Protein AF-A0AAX3QM21-F1 (afdb_monomer_lite)

Sequence (143 aa):
MLPIKEGVCQYTELLVTAWVNDMTTWNGDKGSGKPLPPNININFIGQNEGENPVVLHRFTSGDALTDYSATYDDRPANKNVGKWQQVCYTMAINNSSQFEKYFIEVQNNTIHTYGADYAIDDVRVYKNPILKCGEKVLVQHPL

Radius of gyration: 20.22 Å; chains: 1; bounding box: 42×24×76 Å

pLDDT: mean 85.31, std 11.79, range [51.78, 97.5]

Foldseek 3Di:
DDPDDQFAAAFKKKKKKKKKAFQFDQDPDPPPPDFFAWKKKKFKWFAAPPDDIDGQDIDIPPGDDFDQPDDDPNGRTTPRHRPIDMDIDMDGRRDRDGGPDIDIDMDGPDPDDRGNDMDMDDIDMDIDHPDRVPDDDDPDDDD

Secondary structure (DSSP, 8-state):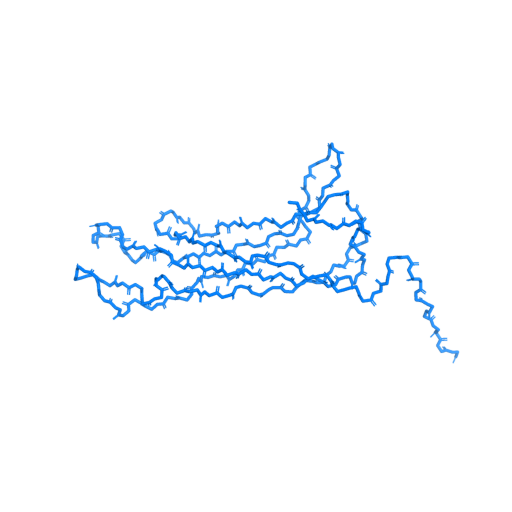
----SS---TTEEEEEEEEEEE-----S-SSS-SPBPPEEEEEEEEE-TTS--EEEEEEEEEEPP--TTEEETTEEE-TTTT-EEEEEEEEEE------SEEEEEEEE--SSSSB--EEEEEEEEEEEESS-TT---------

Organism: Parabacteroides distasonis (NCBI:txid823)

Structure (mmCIF, N/CA/C/O backbone):
data_AF-A0AAX3QM21-F1
#
_entry.id   AF-A0AAX3QM21-F1
#
loop_
_atom_site.group_PDB
_atom_site.id
_atom_site.type_symbol
_atom_site.label_atom_id
_atom_site.label_alt_id
_atom_site.label_comp_id
_atom_site.label_asym_id
_atom_site.label_entity_id
_atom_site.label_seq_id
_atom_site.pdbx_PDB_ins_code
_atom_site.Cartn_x
_atom_site.Cartn_y
_atom_site.Cartn_z
_atom_site.occupancy
_atom_site.B_iso_or_equiv
_atom_site.auth_seq_id
_atom_site.auth_comp_id
_atom_site.auth_asym_id
_atom_site.auth_atom_id
_atom_site.pdbx_PDB_model_num
ATOM 1 N N . MET A 1 1 ? -14.719 1.168 2.494 1.00 84.44 1 MET A N 1
ATOM 2 C CA . MET A 1 1 ? -15.185 1.046 3.895 1.00 84.44 1 MET A CA 1
ATOM 3 C C . MET A 1 1 ? -14.864 -0.356 4.378 1.00 84.44 1 MET A C 1
ATOM 5 O O . MET A 1 1 ? -15.121 -1.297 3.636 1.00 84.44 1 MET A O 1
ATOM 9 N N . LEU A 1 2 ? -14.276 -0.495 5.563 1.00 89.38 2 LEU A N 1
ATOM 10 C CA . LEU A 1 2 ? -13.952 -1.793 6.155 1.00 89.38 2 LEU A CA 1
ATOM 11 C C . LEU A 1 2 ? -15.149 -2.350 6.945 1.00 89.38 2 LEU A C 1
ATOM 13 O O . LEU A 1 2 ? -15.838 -1.576 7.611 1.00 89.38 2 LEU A O 1
ATOM 17 N N . PRO A 1 3 ? -15.379 -3.674 6.948 1.00 86.69 3 PRO A N 1
ATOM 18 C CA . PRO A 1 3 ? -16.471 -4.303 7.691 1.00 86.69 3 PRO A CA 1
ATOM 19 C C . PRO A 1 3 ? -16.133 -4.490 9.186 1.00 86.69 3 PRO A C 1
ATOM 21 O O . PRO A 1 3 ? -16.215 -5.595 9.721 1.00 86.69 3 PRO A O 1
ATOM 24 N N . ILE A 1 4 ? -15.731 -3.421 9.878 1.00 82.38 4 ILE A N 1
ATOM 25 C CA . ILE A 1 4 ? -15.402 -3.450 11.311 1.00 82.38 4 ILE A CA 1
ATOM 26 C C . ILE A 1 4 ? -16.665 -3.127 12.119 1.00 82.38 4 ILE A C 1
ATOM 28 O O . ILE A 1 4 ? -17.124 -1.992 12.104 1.00 82.38 4 ILE A O 1
ATOM 32 N N . LYS A 1 5 ? -17.228 -4.121 12.820 1.00 72.62 5 LYS A N 1
ATOM 33 C CA . LYS A 1 5 ? -18.482 -3.966 13.591 1.00 72.62 5 LYS A CA 1
ATOM 34 C C . LYS A 1 5 ? -18.277 -3.542 15.045 1.00 72.62 5 LYS A C 1
ATOM 36 O O . LYS A 1 5 ? -19.035 -2.740 15.564 1.00 72.62 5 LYS A O 1
ATOM 41 N N . GLU A 1 6 ? -17.259 -4.088 15.703 1.00 71.94 6 GLU A N 1
ATOM 42 C CA . GLU A 1 6 ? -17.006 -3.882 17.141 1.00 71.94 6 GLU A CA 1
ATOM 43 C C . GLU A 1 6 ? -16.125 -2.653 17.423 1.00 71.94 6 GLU A C 1
ATOM 45 O O . GLU A 1 6 ? -15.523 -2.548 18.488 1.00 71.94 6 GLU A O 1
ATOM 50 N N . GLY A 1 7 ? -15.982 -1.760 16.439 1.00 74.69 7 GLY A N 1
ATOM 51 C CA . GLY A 1 7 ? -15.040 -0.651 16.508 1.00 74.69 7 GLY A CA 1
ATOM 52 C C . GLY A 1 7 ? -13.571 -1.096 16.538 1.00 74.69 7 GLY A C 1
ATOM 53 O O . GLY A 1 7 ? -13.237 -2.258 16.258 1.00 74.69 7 GLY A O 1
ATOM 54 N N . VAL A 1 8 ? -12.669 -0.163 16.836 1.00 78.38 8 VAL A N 1
ATOM 55 C CA . VAL A 1 8 ? -11.226 -0.419 16.961 1.00 78.38 8 VAL A CA 1
ATOM 56 C C . VAL A 1 8 ? -10.755 0.123 18.301 1.00 78.38 8 VAL A C 1
ATOM 58 O O . VAL A 1 8 ? -10.766 1.325 18.543 1.00 78.38 8 VAL A O 1
ATOM 61 N N . CYS A 1 9 ? -10.410 -0.785 19.206 1.00 75.12 9 CYS A N 1
ATOM 62 C CA . CYS A 1 9 ? -10.113 -0.473 20.599 1.00 75.12 9 CYS A CA 1
ATOM 63 C C . CYS A 1 9 ? -8.652 -0.056 20.745 1.00 75.12 9 CYS A C 1
ATOM 65 O O . CYS A 1 9 ? -7.812 -0.412 19.909 1.00 75.12 9 CYS A O 1
ATOM 67 N N . GLN A 1 10 ? -8.341 0.619 21.849 1.00 76.38 10 GLN A N 1
ATOM 68 C CA . GLN A 1 10 ? -6.957 0.879 22.218 1.00 76.38 10 GLN A CA 1
ATOM 69 C C . GLN A 1 10 ? -6.170 -0.441 22.267 1.00 76.38 10 GLN A C 1
ATOM 71 O O . GLN A 1 10 ? -6.688 -1.462 22.722 1.00 76.38 10 GLN A O 1
ATOM 76 N N . TYR A 1 11 ? -4.938 -0.413 21.761 1.00 78.56 11 TYR A N 1
ATOM 77 C CA . TYR A 1 11 ? -4.057 -1.571 21.599 1.00 78.56 11 TYR A CA 1
ATOM 78 C C . TYR A 1 11 ? -4.541 -2.601 20.570 1.00 78.56 11 TYR A C 1
ATOM 80 O O . TYR A 1 11 ? -4.056 -3.725 20.542 1.00 78.56 11 TYR A O 1
ATOM 88 N N . THR A 1 12 ? -5.476 -2.251 19.685 1.00 84.31 12 THR A N 1
ATOM 89 C CA . THR A 1 12 ? -5.702 -3.076 18.492 1.00 84.31 12 THR A CA 1
ATOM 90 C C . THR A 1 12 ? -4.552 -2.863 17.519 1.00 84.31 12 THR A C 1
ATOM 92 O O . THR A 1 12 ? -4.249 -1.725 17.157 1.00 84.31 12 THR A O 1
ATOM 95 N N . GLU A 1 13 ? -3.947 -3.951 17.062 1.00 88.75 13 GLU A N 1
ATOM 96 C CA . GLU A 1 13 ? -3.006 -3.926 15.953 1.00 88.75 13 GLU A CA 1
ATOM 97 C C . GLU A 1 13 ? -3.759 -4.165 14.639 1.00 88.75 13 GLU A C 1
ATOM 99 O O . GLU A 1 13 ? -4.605 -5.060 14.536 1.00 88.75 13 GLU A O 1
ATOM 104 N N . LEU A 1 14 ? -3.467 -3.348 13.631 1.00 90.94 14 LEU A N 1
ATOM 105 C CA . LEU A 1 14 ? -3.926 -3.555 12.265 1.00 90.94 14 LEU A CA 1
ATOM 106 C C . LEU A 1 14 ? -2.718 -3.805 11.370 1.00 90.94 14 LEU A C 1
ATOM 108 O O . LEU A 1 14 ? -1.820 -2.968 11.299 1.00 90.94 14 LEU A O 1
ATOM 112 N N . LEU A 1 15 ? -2.739 -4.920 10.650 1.00 93.75 15 LEU A N 1
ATOM 113 C CA . LEU A 1 15 ? -1.808 -5.204 9.565 1.00 93.75 15 LEU A CA 1
ATOM 114 C C . LEU A 1 15 ? -2.529 -4.968 8.239 1.00 93.75 15 LEU A C 1
ATOM 116 O O . LEU A 1 15 ? -3.544 -5.603 7.952 1.00 93.75 15 LEU A O 1
ATOM 120 N N . VAL A 1 16 ? -1.998 -4.065 7.425 1.00 95.12 16 VAL A N 1
ATOM 121 C CA . VAL A 1 16 ? -2.480 -3.779 6.076 1.00 95.12 16 VAL A CA 1
ATOM 122 C C . VAL A 1 16 ? -1.461 -4.295 5.075 1.00 95.12 16 VAL A C 1
ATOM 124 O O . VAL A 1 16 ? -0.275 -3.975 5.165 1.00 95.12 16 VAL A O 1
ATOM 127 N N . THR A 1 17 ? -1.926 -5.073 4.103 1.00 96.38 17 THR A N 1
ATOM 128 C CA . THR A 1 17 ? -1.104 -5.523 2.980 1.00 96.38 17 THR A CA 1
ATOM 129 C C . THR A 1 17 ? -1.760 -5.142 1.668 1.00 96.38 17 THR A C 1
ATOM 131 O O . THR A 1 17 ? -2.978 -5.242 1.544 1.00 96.38 17 THR A O 1
ATOM 134 N N . ALA A 1 18 ? -0.967 -4.754 0.679 1.00 96.19 18 ALA A N 1
ATOM 135 C CA . ALA A 1 18 ? -1.433 -4.554 -0.687 1.00 96.19 18 ALA A CA 1
ATOM 136 C C . ALA A 1 18 ? -0.334 -4.943 -1.671 1.00 96.19 18 ALA A C 1
ATOM 138 O O . ALA A 1 18 ? 0.846 -4.683 -1.421 1.00 96.19 18 ALA A O 1
ATOM 139 N N . TRP A 1 19 ? -0.718 -5.537 -2.794 1.00 97.50 19 TRP A N 1
ATOM 140 C CA . TRP A 1 19 ? 0.187 -5.735 -3.915 1.00 97.50 19 TRP A CA 1
ATOM 141 C C . TRP A 1 19 ? 0.133 -4.520 -4.829 1.00 97.50 19 TRP A C 1
ATOM 143 O O . TRP A 1 19 ? -0.941 -4.068 -5.214 1.00 97.50 19 TRP A O 1
ATOM 153 N N . VAL A 1 20 ? 1.301 -3.990 -5.170 1.00 96.81 20 VAL A N 1
ATOM 154 C CA . VAL A 1 20 ? 1.476 -2.822 -6.031 1.00 96.81 20 VAL A CA 1
ATOM 155 C C . VAL A 1 20 ? 2.333 -3.235 -7.214 1.00 96.81 20 VAL A C 1
ATOM 157 O O . VAL A 1 20 ? 3.394 -3.840 -7.051 1.00 96.81 20 VAL A O 1
ATOM 160 N N . ASN A 1 21 ? 1.863 -2.928 -8.413 1.00 95.88 21 ASN A N 1
ATOM 161 C CA . ASN A 1 21 ? 2.578 -3.180 -9.650 1.00 95.88 21 ASN A CA 1
ATOM 162 C C . ASN A 1 21 ? 3.005 -1.848 -10.255 1.00 95.88 21 ASN A C 1
ATOM 164 O O . ASN A 1 21 ? 2.141 -1.024 -10.549 1.00 95.88 21 ASN A O 1
ATOM 168 N N . ASP A 1 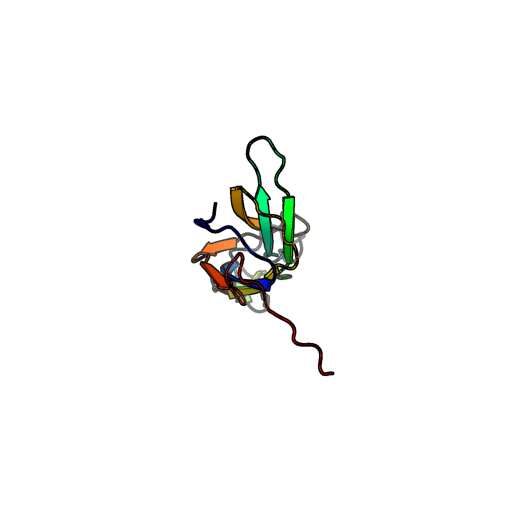22 ? 4.308 -1.637 -10.436 1.00 93.44 22 ASP A N 1
ATOM 169 C CA . ASP A 1 22 ? 4.794 -0.471 -11.172 1.00 93.44 22 ASP A CA 1
ATOM 170 C C . ASP A 1 22 ? 4.491 -0.648 -12.665 1.00 93.44 22 ASP A C 1
ATOM 172 O O . ASP A 1 22 ? 4.995 -1.568 -13.311 1.00 93.44 22 ASP A O 1
ATOM 176 N N . MET A 1 23 ? 3.658 0.239 -13.200 1.00 91.75 23 MET A N 1
ATOM 177 C CA . MET A 1 23 ? 3.254 0.286 -14.606 1.00 91.75 23 MET A CA 1
ATOM 178 C C . MET A 1 23 ? 3.900 1.467 -15.339 1.00 91.75 23 MET A C 1
ATOM 180 O O . MET A 1 23 ? 3.569 1.744 -16.492 1.00 91.75 23 MET A O 1
ATOM 184 N N . THR A 1 24 ? 4.831 2.159 -14.681 1.00 89.50 24 THR A N 1
ATOM 185 C CA . THR A 1 24 ? 5.477 3.355 -15.200 1.00 89.50 24 THR A CA 1
ATOM 186 C C . THR A 1 24 ? 6.336 3.020 -16.412 1.00 89.50 24 THR A C 1
ATOM 188 O O . THR A 1 24 ? 7.340 2.311 -16.323 1.00 89.50 24 THR A O 1
ATOM 191 N N . THR A 1 25 ? 5.976 3.586 -17.560 1.00 82.62 25 THR A N 1
ATOM 192 C CA . THR A 1 25 ? 6.766 3.485 -18.790 1.00 82.62 25 THR A CA 1
ATOM 193 C C . THR A 1 25 ? 7.360 4.839 -19.158 1.00 82.62 25 THR A C 1
ATOM 195 O O . THR A 1 25 ? 6.875 5.892 -18.747 1.00 82.62 25 THR A O 1
ATOM 198 N N . TRP A 1 26 ? 8.468 4.824 -19.900 1.00 77.50 26 TRP A N 1
ATOM 199 C CA . TRP A 1 26 ? 9.117 6.058 -20.332 1.00 77.50 26 TRP A CA 1
ATOM 200 C C . TRP A 1 26 ? 8.204 6.800 -21.317 1.00 77.50 26 TRP A C 1
ATOM 202 O O . TRP A 1 26 ? 7.912 6.285 -22.396 1.00 77.50 26 TRP A O 1
ATOM 212 N N . ASN A 1 27 ? 7.768 8.013 -20.972 1.00 67.38 27 ASN A N 1
ATOM 213 C CA . ASN A 1 27 ? 6.975 8.838 -21.883 1.00 67.38 27 ASN A CA 1
ATOM 214 C C . ASN A 1 27 ? 7.871 9.348 -23.025 1.00 67.38 27 ASN A C 1
ATOM 216 O O . ASN A 1 27 ? 9.032 9.661 -22.799 1.00 67.38 27 ASN A O 1
ATOM 220 N N . GLY A 1 28 ? 7.358 9.423 -24.253 1.00 61.16 28 GLY A N 1
ATOM 221 C CA . GLY A 1 28 ? 8.111 9.483 -25.515 1.00 61.16 28 GLY A CA 1
ATOM 222 C C . GLY A 1 28 ? 9.184 10.576 -25.696 1.00 61.16 28 GLY A C 1
ATOM 223 O O . GLY A 1 28 ? 9.882 10.542 -26.712 1.00 61.16 28 GLY A O 1
ATOM 224 N N . ASP A 1 29 ? 9.379 11.486 -24.747 1.00 65.69 29 ASP A N 1
ATOM 225 C CA . ASP A 1 29 ? 10.395 12.534 -24.773 1.00 65.69 29 ASP A CA 1
ATOM 226 C C . ASP A 1 29 ? 11.719 12.109 -24.095 1.00 65.69 29 ASP A C 1
ATOM 228 O O . ASP A 1 29 ? 11.757 11.607 -22.970 1.00 65.69 29 ASP A O 1
ATOM 232 N N . LYS A 1 30 ? 12.844 12.330 -24.788 1.00 61.66 30 LYS A N 1
ATOM 233 C CA . LYS A 1 30 ? 14.201 12.041 -24.286 1.00 61.66 30 LYS A CA 1
ATOM 234 C C . LYS A 1 30 ? 14.701 13.102 -23.295 1.00 61.66 30 LYS A C 1
ATOM 236 O O . LYS A 1 30 ? 15.627 12.817 -22.540 1.00 61.66 30 LYS A O 1
ATOM 241 N N . GLY A 1 31 ? 14.110 14.301 -23.286 1.00 66.44 31 GLY A N 1
ATOM 242 C CA . GLY A 1 31 ? 14.520 15.412 -22.418 1.00 66.44 31 GLY A CA 1
ATOM 243 C C . GLY A 1 31 ? 13.962 15.360 -20.992 1.00 66.44 31 GLY A C 1
ATOM 244 O O . GLY A 1 31 ? 14.497 16.020 -20.105 1.00 66.44 31 GLY A O 1
ATOM 245 N N . SER A 1 32 ? 12.925 14.554 -20.754 1.00 70.88 32 SER A N 1
ATOM 246 C CA . SER A 1 32 ? 12.121 14.586 -19.524 1.00 70.88 32 SER A CA 1
ATOM 247 C C . SER A 1 32 ? 12.732 13.829 -18.325 1.00 70.88 32 SER A C 1
ATOM 249 O O . SER A 1 32 ? 12.163 13.819 -17.238 1.00 70.88 32 SER A O 1
ATOM 251 N N . GLY A 1 33 ? 13.914 13.219 -18.482 1.00 77.06 33 GLY A N 1
ATOM 252 C CA . GLY A 1 33 ? 14.574 12.451 -17.419 1.00 77.06 33 GLY A CA 1
ATOM 253 C C . GLY A 1 33 ? 13.888 11.112 -17.114 1.00 77.06 33 GLY A C 1
ATOM 254 O O . GLY A 1 33 ? 12.974 10.687 -17.819 1.00 77.06 33 GLY A O 1
ATOM 255 N N . LYS A 1 34 ? 14.363 10.410 -16.076 1.00 82.62 34 LYS A N 1
ATOM 256 C CA . LYS A 1 34 ? 13.800 9.110 -15.666 1.00 82.62 34 LYS A CA 1
ATOM 257 C C . LYS A 1 34 ? 12.401 9.307 -15.075 1.00 82.62 34 LYS A C 1
ATOM 259 O O . LYS A 1 34 ? 12.252 10.204 -14.245 1.00 82.62 34 LYS A O 1
ATOM 264 N N . PRO A 1 35 ? 11.401 8.497 -15.460 1.00 87.75 35 PRO A N 1
ATOM 265 C CA . PRO A 1 35 ? 10.074 8.615 -14.882 1.00 87.75 35 PRO A CA 1
ATOM 266 C C . PRO A 1 35 ? 10.102 8.246 -13.397 1.00 87.75 35 PRO A C 1
ATOM 268 O O . PRO A 1 35 ? 10.957 7.477 -12.941 1.00 87.75 35 PRO A O 1
ATOM 271 N N . LEU A 1 36 ? 9.203 8.846 -12.624 1.00 90.25 36 LEU A N 1
ATOM 272 C CA . LEU A 1 36 ? 9.158 8.603 -11.192 1.00 90.25 36 LEU A CA 1
ATOM 273 C C . LEU A 1 36 ? 8.485 7.262 -10.904 1.00 90.25 36 LEU A C 1
ATOM 275 O O . LEU A 1 36 ? 7.455 6.965 -11.508 1.00 90.25 36 LEU A O 1
ATOM 279 N N . PRO A 1 37 ? 9.029 6.458 -9.982 1.00 92.25 37 PRO A N 1
ATOM 280 C CA . PRO A 1 37 ? 8.314 5.293 -9.495 1.00 92.25 37 PRO A CA 1
ATOM 281 C C . PRO A 1 37 ? 7.056 5.684 -8.704 1.00 92.25 37 PRO A C 1
ATOM 283 O O . PRO A 1 37 ? 6.968 6.789 -8.153 1.00 92.25 37 PRO A O 1
ATOM 286 N N . PRO A 1 38 ? 6.089 4.761 -8.592 1.00 94.12 38 PRO A N 1
ATOM 287 C CA . PRO A 1 38 ? 4.982 4.885 -7.657 1.00 94.12 38 PRO A CA 1
ATOM 288 C C . PRO A 1 38 ? 5.473 5.048 -6.218 1.00 94.12 38 PRO A C 1
ATOM 290 O O . PRO A 1 38 ? 6.356 4.316 -5.772 1.00 94.12 38 PRO A O 1
ATOM 293 N N . ASN A 1 39 ? 4.854 5.962 -5.478 1.00 95.38 39 ASN A N 1
ATOM 294 C CA . ASN A 1 39 ? 5.057 6.144 -4.046 1.00 95.38 39 ASN A CA 1
ATOM 295 C C . ASN A 1 39 ? 3.688 6.110 -3.368 1.00 95.38 39 ASN A C 1
ATOM 297 O O . ASN A 1 39 ? 2.819 6.920 -3.689 1.00 95.38 39 ASN A O 1
ATOM 301 N N . ILE A 1 40 ? 3.454 5.135 -2.492 1.00 95.56 40 ILE A N 1
ATOM 302 C CA . ILE A 1 40 ? 2.108 4.805 -2.026 1.00 95.56 40 ILE A CA 1
ATOM 303 C C . ILE A 1 40 ? 1.916 5.268 -0.588 1.00 95.56 40 ILE A C 1
ATOM 305 O O . ILE A 1 40 ? 2.629 4.836 0.320 1.00 95.56 40 ILE A O 1
ATOM 309 N N . ASN A 1 41 ? 0.892 6.092 -0.368 1.00 95.69 41 ASN A N 1
ATOM 310 C CA . ASN A 1 41 ? 0.378 6.346 0.971 1.00 95.69 41 ASN A CA 1
ATOM 311 C C . ASN A 1 41 ? -0.767 5.391 1.293 1.00 95.69 41 ASN A C 1
ATOM 313 O O . ASN A 1 41 ? -1.651 5.161 0.466 1.00 95.69 41 ASN A O 1
ATOM 317 N N . ILE A 1 42 ? -0.780 4.904 2.530 1.00 95.19 42 ILE A N 1
ATOM 318 C CA . ILE A 1 42 ? -1.902 4.179 3.120 1.00 95.19 42 ILE A CA 1
ATOM 319 C C . ILE A 1 42 ? -2.356 4.962 4.350 1.00 95.19 42 ILE A C 1
ATOM 321 O O . ILE A 1 42 ? -1.620 5.076 5.334 1.00 95.19 42 ILE A O 1
ATOM 325 N N . ASN A 1 43 ? -3.576 5.492 4.295 1.00 94.69 43 ASN A N 1
ATOM 326 C CA . ASN A 1 43 ? -4.201 6.176 5.421 1.00 94.69 43 ASN A CA 1
ATOM 327 C C . ASN A 1 43 ? -5.271 5.276 6.045 1.00 94.69 43 ASN A C 1
ATOM 329 O O . ASN A 1 43 ? -6.122 4.719 5.347 1.00 94.69 43 ASN A O 1
ATOM 333 N N . PHE A 1 44 ? -5.250 5.176 7.372 1.00 93.50 44 PHE A N 1
ATOM 334 C CA . PHE A 1 44 ? -6.349 4.614 8.147 1.00 93.50 44 PHE A CA 1
ATOM 335 C C . PHE A 1 44 ? -7.215 5.750 8.674 1.00 93.50 44 PHE A C 1
ATOM 337 O O . PHE A 1 44 ? -6.715 6.650 9.351 1.00 93.50 44 PHE A O 1
ATOM 344 N N . ILE A 1 45 ? -8.501 5.726 8.336 1.00 93.56 45 ILE A N 1
ATOM 345 C CA . ILE A 1 45 ? -9.419 6.847 8.550 1.00 93.56 45 ILE A CA 1
ATOM 346 C C . ILE A 1 45 ? -10.627 6.372 9.355 1.00 93.56 45 ILE A C 1
ATOM 348 O O . ILE A 1 45 ? -11.190 5.318 9.055 1.00 93.56 45 ILE A O 1
ATOM 352 N N . GLY A 1 46 ? -11.029 7.166 10.346 1.00 92.56 46 GLY A N 1
ATOM 353 C CA . GLY A 1 46 ? -12.283 7.020 11.086 1.00 92.56 46 GLY A CA 1
ATOM 354 C C . GLY A 1 46 ? -13.270 8.129 10.723 1.00 92.56 46 GLY A C 1
ATOM 355 O O . GLY A 1 46 ? -12.860 9.259 10.461 1.00 92.56 46 GLY A O 1
ATOM 356 N N . GLN A 1 47 ? -14.565 7.820 10.688 1.00 93.31 47 GLN A N 1
ATOM 357 C CA . GLN A 1 47 ? -15.619 8.797 10.411 1.00 93.31 47 GLN A CA 1
ATOM 358 C C . GLN A 1 47 ? -16.911 8.464 11.172 1.00 93.31 47 GLN A C 1
ATOM 360 O O . GLN A 1 47 ? -17.353 7.313 11.153 1.00 93.31 47 GLN A O 1
ATOM 365 N N . ASN A 1 48 ? -17.528 9.483 11.775 1.00 92.50 48 ASN A N 1
ATOM 366 C CA . ASN A 1 48 ? -18.899 9.440 12.295 1.00 92.50 48 ASN A CA 1
ATOM 367 C C . ASN A 1 48 ? -19.873 10.061 11.287 1.00 92.50 48 ASN A C 1
ATOM 369 O O . ASN A 1 48 ? -19.487 10.898 10.465 1.00 92.50 48 ASN A O 1
ATOM 373 N N . GLU A 1 49 ? -21.138 9.658 11.327 1.00 91.56 49 GLU A N 1
ATOM 374 C CA . GLU A 1 49 ? -22.180 10.237 10.490 1.00 91.56 49 GLU A CA 1
ATOM 375 C C . GLU A 1 49 ? -22.313 11.753 10.711 1.00 91.56 49 GLU A C 1
ATOM 377 O O . GLU A 1 49 ? -22.363 12.247 11.832 1.00 91.56 49 GLU A O 1
ATOM 382 N N . GLY A 1 50 ? -22.329 12.512 9.611 1.00 92.56 50 GLY A N 1
ATOM 383 C CA . GLY A 1 50 ? -22.396 13.976 9.645 1.00 92.56 50 GLY A CA 1
ATOM 384 C C . GLY A 1 50 ? -21.082 14.691 9.987 1.00 92.56 50 GLY A C 1
ATOM 385 O O . GLY A 1 50 ? -21.040 15.917 9.904 1.00 92.56 50 GLY A O 1
ATOM 386 N N . GLU A 1 51 ? -20.005 13.965 10.308 1.00 94.56 51 GLU A N 1
ATOM 387 C CA . GLU A 1 51 ? -18.695 14.535 10.640 1.00 94.56 51 GLU A CA 1
ATOM 388 C C . GLU A 1 51 ? -17.659 14.340 9.519 1.00 94.56 51 GLU A C 1
ATOM 390 O O . GLU A 1 51 ? -17.742 13.432 8.678 1.00 94.56 51 GLU A O 1
ATOM 395 N N . ASN A 1 52 ? -16.641 15.206 9.521 1.00 95.25 52 ASN A N 1
ATOM 396 C CA . ASN A 1 52 ? -15.505 15.081 8.614 1.00 95.25 52 ASN A CA 1
ATOM 397 C C . ASN A 1 52 ? -14.657 13.847 8.976 1.00 95.25 52 ASN A C 1
ATOM 399 O O . ASN A 1 52 ? -14.416 13.604 10.161 1.00 95.25 52 ASN A O 1
ATOM 403 N N . PRO A 1 53 ? -14.149 13.092 7.985 1.00 94.44 53 PRO A N 1
ATOM 404 C CA . PRO A 1 53 ? -13.237 11.986 8.246 1.00 94.44 53 PRO A CA 1
ATOM 405 C C . PRO A 1 53 ? -11.950 12.452 8.943 1.00 94.44 53 PRO A C 1
ATOM 407 O O . PRO A 1 53 ? -11.387 13.494 8.604 1.00 94.44 53 PRO A O 1
ATOM 410 N N . VAL A 1 54 ? -11.448 11.643 9.876 1.00 93.00 54 VAL A N 1
ATOM 411 C CA . VAL A 1 54 ? -10.210 11.892 10.626 1.00 93.00 54 VAL A CA 1
ATOM 412 C C . VAL A 1 54 ? -9.173 10.833 10.269 1.00 93.00 54 VAL A C 1
ATOM 414 O O . VAL A 1 54 ? -9.429 9.634 10.382 1.00 93.00 54 VAL A O 1
ATOM 417 N N . VAL A 1 55 ? -7.976 11.268 9.867 1.00 92.62 55 VAL A N 1
ATOM 418 C CA . VAL A 1 55 ? -6.835 10.368 9.642 1.00 92.62 55 VAL A CA 1
ATOM 419 C C . VAL A 1 55 ? -6.287 9.921 10.996 1.00 92.62 55 V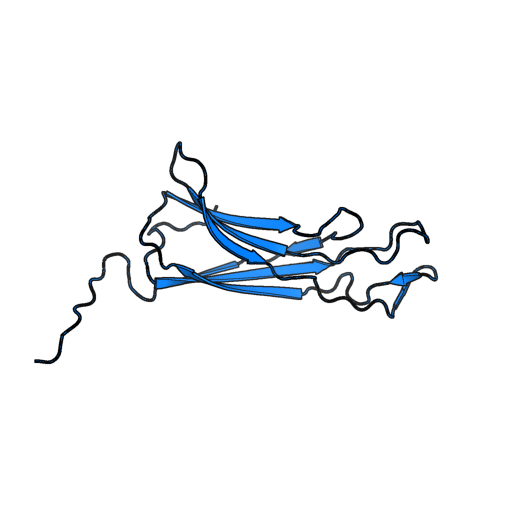AL A C 1
ATOM 421 O O . VAL A 1 55 ? -5.753 10.724 11.756 1.00 92.62 55 VAL A O 1
ATOM 424 N N . LEU A 1 56 ? -6.419 8.629 11.287 1.00 90.44 56 LEU A N 1
ATOM 425 C CA . LEU A 1 56 ? -5.958 7.996 12.525 1.00 90.44 56 LEU A CA 1
ATOM 426 C C . LEU A 1 56 ? -4.517 7.504 12.408 1.00 90.44 56 LEU A C 1
ATOM 428 O O . LEU A 1 56 ? -3.788 7.475 13.397 1.00 90.44 56 LEU A O 1
ATOM 432 N N . HIS A 1 57 ? -4.111 7.112 11.201 1.00 91.62 57 HIS A N 1
ATOM 433 C CA . HIS A 1 57 ? -2.744 6.711 10.908 1.00 91.62 57 HIS A CA 1
ATOM 434 C C . HIS A 1 57 ? -2.383 7.029 9.454 1.00 91.62 57 HIS A C 1
ATOM 436 O O . HIS A 1 57 ? -3.220 6.865 8.566 1.00 91.62 57 HIS A O 1
ATOM 442 N N . ARG A 1 58 ? -1.126 7.418 9.202 1.00 93.62 58 ARG A N 1
ATOM 443 C CA . ARG A 1 58 ? -0.548 7.565 7.859 1.00 93.62 58 ARG A CA 1
ATOM 444 C C . ARG A 1 58 ? 0.722 6.741 7.719 1.00 93.62 58 ARG A C 1
ATOM 446 O O . ARG A 1 58 ? 1.619 6.846 8.548 1.00 93.62 58 ARG A O 1
ATOM 453 N N . PHE A 1 59 ? 0.800 5.965 6.651 1.00 94.75 59 PHE A N 1
ATOM 454 C CA . PHE A 1 59 ? 2.011 5.287 6.215 1.00 94.75 59 PHE A CA 1
ATOM 455 C C . PHE A 1 59 ? 2.366 5.725 4.795 1.00 94.75 59 PHE A C 1
ATOM 457 O O . PHE A 1 59 ? 1.469 5.943 3.984 1.00 94.75 59 PHE A O 1
ATOM 464 N N . THR A 1 60 ? 3.661 5.806 4.503 1.00 95.19 60 THR A N 1
ATOM 465 C CA . THR A 1 60 ? 4.210 6.087 3.173 1.00 95.19 60 THR A CA 1
ATOM 466 C C . THR A 1 60 ? 5.223 4.997 2.850 1.00 95.19 60 THR A C 1
ATOM 468 O O . THR A 1 60 ? 6.160 4.794 3.621 1.00 95.19 60 THR A O 1
ATOM 471 N N . SER A 1 61 ? 5.053 4.300 1.725 1.00 94.19 61 SER A N 1
ATOM 472 C CA . SER A 1 61 ? 5.948 3.207 1.319 1.00 94.19 61 SER A CA 1
ATOM 473 C C . SER A 1 61 ? 7.343 3.680 0.924 1.00 94.19 61 SER A C 1
ATOM 475 O O . SER A 1 61 ? 8.276 2.881 0.904 1.00 94.19 61 SER A O 1
ATOM 477 N N . GLY A 1 62 ? 7.474 4.959 0.566 1.00 93.50 62 GLY A N 1
ATOM 478 C CA . GLY A 1 62 ? 8.571 5.412 -0.273 1.00 93.50 62 GLY A CA 1
ATOM 479 C C . GLY A 1 62 ? 8.369 4.954 -1.717 1.00 93.50 62 GLY A C 1
ATOM 480 O O . GLY A 1 62 ? 7.307 4.443 -2.083 1.00 93.50 62 GLY A O 1
ATOM 481 N N . ASP A 1 63 ? 9.395 5.157 -2.527 1.00 94.06 63 ASP A N 1
ATOM 482 C CA . ASP A 1 63 ? 9.384 4.808 -3.942 1.00 94.06 63 ASP A CA 1
ATOM 483 C C . ASP A 1 63 ? 9.414 3.286 -4.142 1.00 94.06 63 ASP A C 1
ATOM 485 O O . ASP A 1 63 ? 10.164 2.569 -3.475 1.00 94.06 63 ASP A O 1
ATOM 489 N N . ALA A 1 64 ? 8.616 2.789 -5.087 1.00 93.56 64 ALA A N 1
ATOM 490 C CA . ALA A 1 64 ? 8.667 1.399 -5.522 1.00 93.56 64 ALA A CA 1
ATOM 491 C C . ALA A 1 64 ? 10.065 1.041 -6.054 1.00 93.56 64 ALA A C 1
ATOM 493 O O . ALA A 1 64 ? 10.786 1.884 -6.591 1.00 93.56 64 ALA A O 1
ATOM 494 N N . LEU A 1 65 ? 10.452 -0.233 -5.949 1.00 93.94 65 LEU A N 1
ATOM 495 C CA . LEU A 1 65 ? 11.773 -0.687 -6.376 1.00 93.94 65 LEU A CA 1
ATOM 496 C C . LEU A 1 65 ? 11.990 -0.453 -7.878 1.00 93.94 65 LEU A C 1
ATOM 498 O O . LEU A 1 65 ? 11.330 -1.067 -8.721 1.00 93.94 65 LEU A O 1
ATOM 502 N N . THR A 1 66 ? 12.999 0.346 -8.216 1.00 90.81 66 THR A N 1
ATOM 503 C CA . THR A 1 66 ? 13.394 0.608 -9.606 1.00 90.81 66 THR A CA 1
ATOM 504 C C . THR A 1 66 ? 14.764 0.045 -9.942 1.00 90.81 66 THR A C 1
ATOM 506 O O . THR A 1 66 ? 15.698 0.168 -9.152 1.00 90.81 66 THR A O 1
ATOM 509 N N . ASP A 1 67 ? 14.911 -0.459 -11.164 1.00 91.94 67 ASP A N 1
ATOM 510 C CA . ASP A 1 67 ? 16.203 -0.743 -11.783 1.00 91.94 67 ASP A CA 1
ATOM 511 C C . ASP A 1 67 ? 16.168 -0.350 -13.267 1.00 91.94 67 ASP A C 1
ATOM 513 O O . ASP A 1 67 ? 15.688 -1.100 -14.115 1.00 91.94 67 ASP A O 1
ATOM 517 N N . TYR A 1 68 ? 16.707 0.829 -13.585 1.00 88.56 68 TYR A N 1
ATOM 518 C CA . TYR A 1 68 ? 16.742 1.392 -14.943 1.00 88.56 68 TYR A CA 1
ATOM 519 C C . TYR A 1 68 ? 17.875 0.843 -15.830 1.00 88.56 68 TYR A C 1
ATOM 521 O O . TYR A 1 68 ? 18.338 1.535 -16.736 1.00 88.56 68 TYR A O 1
ATOM 529 N N . SER A 1 69 ? 18.369 -0.369 -15.564 1.00 89.94 69 SER A N 1
ATOM 530 C CA . SER A 1 69 ? 19.409 -1.011 -16.379 1.00 89.94 69 SER A CA 1
ATOM 531 C C . SER A 1 69 ? 18.873 -1.849 -17.550 1.00 89.94 69 SER A C 1
ATOM 533 O O . SER A 1 69 ? 19.671 -2.447 -18.270 1.00 89.94 69 SER A O 1
ATOM 535 N N . ALA A 1 70 ? 17.551 -1.947 -17.749 1.00 86.88 70 ALA A N 1
ATOM 536 C CA . ALA A 1 70 ? 16.983 -2.489 -18.990 1.00 86.88 70 ALA A CA 1
ATOM 537 C C . ALA A 1 70 ? 16.879 -1.411 -20.069 1.00 86.88 70 ALA A C 1
ATOM 539 O O . ALA A 1 70 ? 17.008 -0.219 -19.791 1.00 86.88 70 ALA A O 1
ATOM 540 N N . THR A 1 71 ? 16.611 -1.847 -21.299 1.00 84.94 71 THR A N 1
ATOM 541 C CA . THR A 1 71 ? 16.327 -0.965 -22.426 1.00 84.94 71 THR A CA 1
ATOM 542 C C . THR A 1 71 ? 15.016 -1.335 -23.114 1.00 84.94 71 THR A C 1
ATOM 544 O O . THR A 1 71 ? 14.692 -2.511 -23.273 1.00 84.94 71 THR A O 1
ATOM 547 N N . TYR A 1 72 ? 14.261 -0.318 -23.526 1.00 80.81 72 TYR A N 1
ATOM 548 C CA . TYR A 1 72 ? 13.090 -0.434 -24.395 1.00 80.81 72 TYR A CA 1
ATOM 549 C C . TYR A 1 72 ? 13.135 0.720 -25.397 1.00 80.81 72 TYR A C 1
ATOM 551 O O . TYR A 1 72 ? 13.261 1.869 -24.978 1.00 80.81 72 TYR A O 1
ATOM 559 N N . ASP A 1 73 ? 13.085 0.427 -26.701 1.00 82.44 73 ASP A N 1
ATOM 560 C CA . ASP A 1 73 ? 13.220 1.442 -27.766 1.00 82.44 73 ASP A CA 1
ATOM 561 C C . ASP A 1 73 ? 14.467 2.342 -27.584 1.00 82.44 73 ASP A C 1
ATOM 563 O O . ASP A 1 73 ? 14.382 3.571 -27.583 1.00 82.44 73 ASP A O 1
ATOM 567 N N . ASP A 1 74 ? 15.626 1.721 -27.319 1.00 82.50 74 ASP A N 1
ATOM 568 C CA . ASP A 1 74 ? 16.917 2.379 -27.037 1.00 82.50 74 ASP A CA 1
ATOM 569 C C . ASP A 1 74 ? 16.920 3.367 -25.850 1.00 82.50 74 ASP A C 1
ATOM 571 O O . ASP A 1 74 ? 17.809 4.216 -25.725 1.00 82.50 74 ASP A O 1
ATOM 575 N N . ARG A 1 75 ? 15.946 3.261 -24.938 1.00 79.12 75 ARG A N 1
ATOM 576 C CA . ARG A 1 75 ? 15.834 4.102 -23.733 1.00 79.12 75 ARG A CA 1
ATOM 577 C C . ARG A 1 75 ? 15.987 3.270 -22.466 1.00 79.12 75 ARG A C 1
ATOM 579 O O . ARG A 1 75 ? 15.522 2.129 -22.456 1.00 79.12 75 ARG A O 1
ATOM 586 N N . PRO A 1 76 ? 16.563 3.824 -21.381 1.00 82.94 76 PRO A N 1
ATOM 587 C CA . PRO A 1 76 ? 16.554 3.168 -20.079 1.00 82.94 76 PRO A CA 1
ATOM 588 C C . PRO A 1 76 ? 15.125 2.828 -19.647 1.00 82.94 76 PRO A C 1
ATOM 590 O O . PRO A 1 76 ? 14.252 3.691 -19.624 1.00 82.94 76 PRO A O 1
ATOM 593 N N . ALA A 1 77 ? 14.893 1.578 -19.275 1.00 85.62 77 ALA A N 1
ATOM 594 C CA . ALA A 1 77 ? 13.605 1.076 -18.821 1.00 85.62 77 ALA A CA 1
ATOM 595 C C . ALA A 1 77 ? 13.758 0.445 -17.438 1.00 85.62 77 ALA A C 1
ATOM 597 O O . ALA A 1 77 ? 14.774 -0.196 -17.149 1.00 85.62 77 ALA A O 1
ATOM 598 N N . ASN A 1 78 ? 12.749 0.619 -16.584 1.00 90.25 78 ASN A N 1
ATOM 599 C CA . ASN A 1 78 ? 12.720 -0.058 -15.297 1.00 90.25 78 ASN A CA 1
ATOM 600 C C . ASN A 1 78 ? 12.487 -1.568 -15.520 1.00 90.25 78 ASN A C 1
ATOM 602 O O . ASN A 1 78 ? 11.463 -1.980 -16.058 1.00 90.25 78 ASN A O 1
ATOM 606 N N . LYS A 1 79 ? 13.420 -2.417 -15.076 1.00 92.50 79 LYS A N 1
ATOM 607 C CA . LYS A 1 79 ? 13.309 -3.888 -15.113 1.00 92.50 79 LYS A CA 1
ATOM 608 C C . LYS A 1 79 ? 12.165 -4.439 -14.269 1.00 92.50 79 LYS A C 1
ATOM 610 O O . 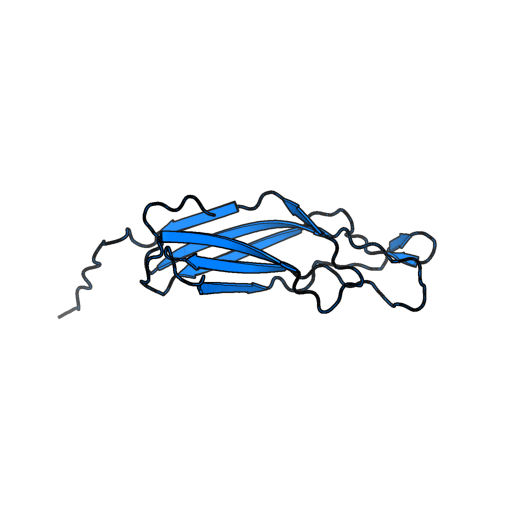LYS A 1 79 ? 11.863 -5.629 -14.368 1.00 92.50 79 LYS A O 1
ATOM 615 N N . ASN A 1 80 ? 11.598 -3.620 -13.391 1.00 92.75 80 ASN A N 1
ATOM 616 C CA . ASN A 1 80 ? 10.538 -4.016 -12.475 1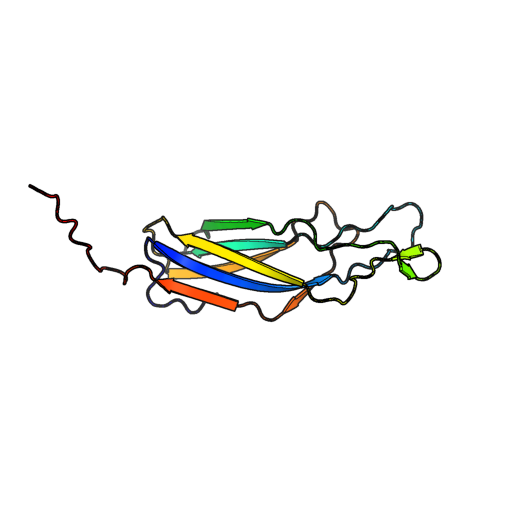.00 92.75 80 ASN A CA 1
ATOM 617 C C . ASN A 1 80 ? 9.146 -3.578 -12.933 1.00 92.75 80 ASN A C 1
ATOM 619 O O . ASN A 1 80 ? 8.188 -3.850 -12.215 1.00 92.75 80 ASN A O 1
ATOM 623 N N . VAL A 1 81 ? 9.018 -2.986 -14.127 1.00 90.94 81 VAL A N 1
ATOM 624 C CA . VAL A 1 81 ? 7.699 -2.767 -14.734 1.00 90.94 81 VAL A CA 1
ATOM 625 C C . VAL A 1 81 ? 6.974 -4.103 -14.851 1.00 90.94 81 VAL A C 1
ATOM 627 O O . VAL A 1 81 ? 7.565 -5.105 -15.264 1.00 90.94 81 VAL A O 1
ATOM 630 N N . GLY A 1 82 ? 5.705 -4.142 -14.455 1.00 91.31 82 GLY A N 1
ATOM 631 C CA . GLY A 1 82 ? 4.910 -5.365 -14.486 1.00 91.31 82 GLY A CA 1
ATOM 632 C C . GLY A 1 82 ? 5.208 -6.337 -13.340 1.00 91.31 82 GLY A C 1
ATOM 633 O O . GLY A 1 82 ? 4.504 -7.343 -13.213 1.00 91.31 82 GLY A O 1
ATOM 634 N N . LYS A 1 83 ? 6.201 -6.074 -12.477 1.00 94.50 83 LYS A N 1
ATOM 635 C CA . LYS A 1 83 ? 6.502 -6.930 -11.320 1.00 94.50 83 LYS A CA 1
ATOM 636 C C . LYS A 1 83 ? 5.773 -6.439 -10.077 1.00 94.50 83 LYS A C 1
ATOM 638 O O . LYS A 1 83 ? 5.906 -5.289 -9.664 1.00 94.50 83 LYS A O 1
ATOM 643 N N . TRP A 1 84 ? 5.049 -7.359 -9.454 1.00 97.06 84 TRP A N 1
ATOM 644 C CA . TRP A 1 84 ? 4.336 -7.112 -8.210 1.00 97.06 84 TRP A CA 1
ATOM 645 C C . TRP A 1 84 ? 5.301 -6.989 -7.028 1.00 97.06 84 TRP A C 1
ATOM 647 O O . TRP A 1 84 ? 6.176 -7.832 -6.828 1.00 97.06 84 TRP A O 1
ATOM 657 N N . GLN A 1 85 ? 5.104 -5.944 -6.234 1.00 95.81 85 GLN A N 1
ATOM 658 C CA . GLN A 1 85 ? 5.784 -5.679 -4.971 1.00 95.81 85 GLN A CA 1
ATOM 659 C C . GLN A 1 85 ? 4.732 -5.594 -3.869 1.00 95.81 85 GLN A C 1
ATOM 661 O O . GLN A 1 85 ? 3.611 -5.155 -4.120 1.00 95.81 85 GLN A O 1
ATOM 666 N N . GLN A 1 86 ? 5.064 -6.020 -2.654 1.00 95.69 86 GLN A N 1
ATOM 667 C CA . GLN A 1 86 ? 4.108 -6.002 -1.552 1.00 95.69 86 GLN A CA 1
ATOM 668 C C . GLN A 1 86 ? 4.411 -4.851 -0.600 1.00 95.69 86 GLN A C 1
ATOM 670 O O . GLN A 1 86 ? 5.506 -4.761 -0.047 1.00 95.69 86 GLN A O 1
ATOM 675 N N . VAL A 1 87 ? 3.413 -4.003 -0.370 1.00 94.81 87 VAL A N 1
ATOM 676 C CA . VAL A 1 87 ? 3.408 -3.078 0.760 1.00 94.81 87 VAL A CA 1
ATOM 677 C C . VAL A 1 87 ? 2.833 -3.819 1.959 1.00 94.81 87 VAL A C 1
ATOM 679 O O . VAL A 1 87 ? 1.750 -4.397 1.876 1.00 94.81 87 VAL A O 1
ATOM 682 N N . CYS A 1 88 ? 3.569 -3.808 3.066 1.00 94.44 88 CYS A N 1
ATOM 683 C CA . CYS A 1 88 ? 3.186 -4.420 4.332 1.00 94.44 88 CYS A CA 1
ATOM 684 C C . CYS A 1 88 ? 3.374 -3.384 5.437 1.00 94.44 88 CYS A C 1
ATOM 686 O O . CYS A 1 88 ? 4.480 -2.880 5.634 1.00 94.44 88 CYS A O 1
ATOM 688 N N . TYR A 1 89 ? 2.287 -3.035 6.117 1.00 92.00 89 TYR A N 1
ATOM 689 C CA . TYR A 1 89 ? 2.290 -1.984 7.117 1.00 92.00 89 TYR A CA 1
ATOM 690 C C . TYR A 1 89 ? 1.488 -2.382 8.354 1.00 92.00 89 TYR A C 1
ATOM 692 O O . TYR A 1 89 ? 0.307 -2.715 8.253 1.00 92.00 89 TYR A O 1
ATOM 700 N N . THR A 1 90 ? 2.117 -2.293 9.525 1.00 91.31 90 THR A N 1
ATOM 701 C CA . THR A 1 90 ? 1.486 -2.577 10.816 1.00 91.31 90 THR A CA 1
ATOM 702 C C . THR A 1 90 ? 1.337 -1.294 11.623 1.00 91.31 90 THR A C 1
ATOM 704 O O . THR A 1 90 ? 2.307 -0.560 11.798 1.00 91.31 90 THR A O 1
ATOM 707 N N . MET A 1 91 ? 0.141 -1.050 12.161 1.00 87.44 91 MET A N 1
ATOM 708 C CA . MET A 1 91 ? -0.145 0.056 13.078 1.00 87.44 91 MET A CA 1
ATOM 709 C C . MET A 1 91 ? -0.765 -0.438 14.376 1.00 87.44 91 MET A C 1
ATOM 711 O O . MET A 1 91 ? -1.663 -1.277 14.362 1.00 87.44 91 MET A O 1
ATOM 715 N N . ALA A 1 92 ? -0.348 0.161 15.489 1.00 84.44 92 ALA A N 1
ATOM 716 C CA . ALA A 1 92 ? -1.027 0.030 16.769 1.00 84.44 92 ALA A CA 1
ATOM 717 C C . ALA A 1 92 ? -1.955 1.232 16.990 1.00 84.44 92 ALA A C 1
ATOM 719 O O . ALA A 1 92 ? -1.533 2.389 16.914 1.00 84.44 92 ALA A O 1
ATOM 720 N N . ILE A 1 93 ? -3.227 0.963 17.271 1.00 81.44 93 ILE A N 1
ATOM 721 C CA . ILE A 1 93 ? -4.210 2.006 17.558 1.00 81.44 93 ILE A CA 1
ATOM 722 C C . ILE A 1 93 ? -4.118 2.379 19.034 1.00 81.44 93 ILE A C 1
ATOM 724 O O . ILE A 1 93 ? -4.537 1.633 19.914 1.00 81.44 93 ILE A O 1
ATOM 728 N N . ASN A 1 94 ? -3.563 3.558 19.303 1.00 71.50 94 ASN A N 1
ATOM 729 C CA . ASN A 1 94 ? -3.334 4.044 20.667 1.00 71.50 94 ASN A CA 1
ATOM 730 C C . ASN A 1 94 ? -4.464 4.938 21.196 1.00 71.50 94 ASN A C 1
ATOM 732 O O . ASN A 1 94 ? -4.468 5.274 22.380 1.00 71.50 94 ASN A O 1
ATOM 736 N N . ASN A 1 95 ? -5.411 5.324 20.337 1.00 67.75 95 ASN A N 1
ATOM 737 C CA . ASN A 1 95 ? -6.558 6.150 20.702 1.00 67.75 95 ASN A CA 1
ATOM 738 C C . ASN A 1 95 ? -7.771 5.268 21.050 1.00 67.75 95 ASN A C 1
ATOM 740 O O . ASN A 1 95 ? -8.006 4.242 20.416 1.00 67.75 95 ASN A O 1
ATOM 744 N N . SER A 1 96 ? -8.542 5.677 22.055 1.00 62.41 96 SER A N 1
ATOM 745 C CA . SER A 1 96 ? -9.802 5.051 22.455 1.00 62.41 96 SER A CA 1
ATOM 746 C C . SER A 1 96 ? -11.006 5.499 21.615 1.00 62.41 96 SER A C 1
ATOM 748 O O . SER A 1 96 ? -12.061 4.867 21.715 1.00 62.41 96 SER A O 1
ATOM 750 N N . SER A 1 97 ? -10.872 6.552 20.794 1.00 70.44 97 SER A N 1
ATOM 751 C CA . SER A 1 97 ? -11.950 7.078 19.947 1.00 70.44 97 SER A CA 1
ATOM 752 C C . SER A 1 97 ? -12.537 5.998 19.036 1.00 70.44 97 SER A C 1
ATOM 754 O O . SER A 1 97 ? -11.873 5.486 18.132 1.00 70.44 97 SER A O 1
ATOM 756 N N . GLN A 1 98 ? -13.806 5.677 19.277 1.00 82.12 98 GLN A N 1
ATOM 757 C CA . GLN A 1 98 ? -14.601 4.818 18.409 1.00 82.12 98 GLN A CA 1
ATOM 758 C C . GLN A 1 98 ? -15.214 5.657 17.292 1.00 82.12 98 GLN A C 1
ATOM 760 O O . GLN A 1 98 ? -15.672 6.771 17.540 1.00 82.12 98 GLN A O 1
ATOM 765 N N . PHE A 1 99 ? -15.216 5.103 16.084 1.00 89.19 99 PHE A N 1
ATOM 766 C CA . PHE A 1 99 ? -15.867 5.690 14.922 1.00 89.19 99 PHE A CA 1
ATOM 767 C C . PHE A 1 99 ? -16.898 4.717 14.371 1.00 89.19 99 PHE A C 1
ATOM 769 O O . PHE A 1 99 ? -16.724 3.500 14.453 1.00 89.19 99 PHE A O 1
ATOM 776 N N . GLU A 1 100 ? -17.952 5.250 13.769 1.00 89.44 100 GLU A N 1
ATOM 777 C CA . GLU A 1 100 ? -18.994 4.431 13.145 1.00 89.44 100 GLU A CA 1
ATOM 778 C C . GLU A 1 100 ? -18.496 3.715 11.886 1.00 89.44 100 GLU A C 1
ATOM 780 O O . GLU A 1 100 ? -18.918 2.596 11.586 1.00 89.44 100 GLU A O 1
ATOM 785 N N . LYS A 1 101 ? -17.597 4.357 11.130 1.00 92.31 101 LYS A N 1
ATOM 786 C CA . LYS A 1 101 ? -17.038 3.827 9.884 1.00 92.31 101 LYS A CA 1
ATOM 787 C C . LYS A 1 101 ? -15.526 3.968 9.869 1.00 92.31 101 LYS A C 1
ATOM 789 O O . LYS A 1 101 ? -14.970 4.986 10.276 1.00 92.31 101 LYS A O 1
ATOM 794 N N . TYR A 1 102 ? -14.879 2.950 9.311 1.00 92.38 102 TYR A N 1
ATOM 795 C CA . TYR A 1 102 ? -13.438 2.923 9.101 1.00 92.38 102 TYR A CA 1
ATOM 796 C C . TYR A 1 102 ? -13.103 2.685 7.631 1.00 92.38 102 TYR A C 1
ATOM 798 O O . TYR A 1 102 ? -13.787 1.933 6.924 1.00 92.38 102 TYR A O 1
ATOM 806 N N . PHE A 1 103 ? -12.022 3.303 7.167 1.00 94.19 103 PHE A N 1
ATOM 807 C CA . PHE A 1 103 ? -11.571 3.227 5.782 1.00 94.19 103 PHE A CA 1
ATOM 808 C C . PHE A 1 103 ? -10.065 2.994 5.714 1.00 94.19 103 PHE A C 1
ATOM 810 O O . PHE A 1 103 ? -9.307 3.503 6.538 1.00 94.19 103 PHE A O 1
ATOM 817 N N . ILE A 1 104 ? -9.659 2.245 4.690 1.00 94.31 104 ILE A N 1
ATOM 818 C CA . ILE A 1 104 ? -8.319 2.350 4.124 1.00 94.31 104 ILE A CA 1
ATOM 819 C C . ILE A 1 104 ? -8.443 3.203 2.877 1.00 94.31 104 ILE A C 1
ATOM 821 O O . ILE A 1 104 ? -9.259 2.911 2.000 1.00 94.31 104 ILE A O 1
ATOM 825 N N . GLU A 1 105 ? -7.642 4.253 2.828 1.00 95.44 105 GLU A N 1
ATOM 826 C CA . GLU A 1 105 ? -7.434 5.064 1.643 1.00 95.44 105 GLU A CA 1
ATOM 827 C C . GLU A 1 105 ? -6.022 4.796 1.123 1.00 95.44 105 GLU A C 1
ATOM 829 O O . GLU A 1 105 ? -5.059 4.796 1.892 1.00 95.44 105 GLU A O 1
ATOM 834 N N . VAL A 1 106 ? -5.917 4.570 -0.184 1.00 94.12 106 VAL A N 1
ATOM 835 C CA . VAL A 1 106 ? -4.645 4.437 -0.893 1.00 94.12 106 VAL A CA 1
ATOM 836 C C . VAL A 1 106 ? -4.474 5.662 -1.775 1.00 94.12 106 VAL A C 1
ATOM 838 O O . VAL A 1 106 ? -5.371 5.980 -2.556 1.00 94.12 106 VAL A O 1
ATOM 841 N N . GLN A 1 107 ? -3.338 6.343 -1.660 1.00 94.25 107 GLN A N 1
ATOM 842 C CA . GLN A 1 107 ? -3.044 7.541 -2.445 1.00 94.25 107 GLN A CA 1
ATOM 843 C C . GLN A 1 107 ? -1.707 7.403 -3.168 1.00 94.25 107 GLN A C 1
ATOM 845 O O . GLN A 1 107 ? -0.774 6.782 -2.656 1.00 94.25 107 GLN A O 1
ATOM 850 N N . ASN A 1 108 ? -1.612 8.055 -4.324 1.00 92.06 108 ASN A N 1
ATOM 851 C CA . ASN A 1 108 ? -0.338 8.331 -4.967 1.00 92.06 108 ASN A CA 1
ATOM 852 C C . ASN A 1 108 ? 0.304 9.550 -4.284 1.00 92.06 108 ASN A C 1
ATOM 854 O O . ASN A 1 108 ? -0.297 10.622 -4.239 1.00 92.06 108 ASN A O 1
ATOM 858 N N . ASN A 1 109 ? 1.500 9.370 -3.734 1.00 94.88 109 ASN A N 1
ATOM 859 C CA . ASN A 1 109 ? 2.282 10.382 -3.024 1.00 94.88 109 ASN A CA 1
ATOM 860 C C . ASN A 1 109 ? 3.489 10.874 -3.843 1.00 94.88 109 ASN A C 1
ATOM 862 O O . ASN A 1 109 ? 4.367 11.563 -3.322 1.00 94.88 109 ASN A O 1
ATOM 866 N N . THR A 1 110 ? 3.569 10.506 -5.120 1.00 92.44 110 THR A N 1
ATOM 867 C CA . THR A 1 110 ? 4.643 10.953 -6.002 1.00 92.44 110 THR A CA 1
ATOM 868 C C . THR A 1 110 ? 4.538 12.463 -6.264 1.00 92.44 110 THR A C 1
ATOM 870 O O . THR A 1 110 ? 3.454 13.017 -6.433 1.00 92.44 110 THR A O 1
ATOM 873 N N . ILE A 1 111 ? 5.687 13.148 -6.310 1.00 88.00 111 ILE A N 1
ATOM 874 C CA . ILE A 1 111 ? 5.790 14.618 -6.376 1.00 88.00 111 ILE A CA 1
ATOM 875 C C . ILE A 1 111 ? 5.215 15.248 -7.664 1.00 88.00 111 ILE A C 1
ATOM 877 O O . ILE A 1 111 ? 4.883 16.432 -7.658 1.00 88.00 111 ILE A O 1
ATOM 881 N N . HIS A 1 112 ? 5.084 14.495 -8.763 1.00 82.75 112 HIS A N 1
ATOM 882 C CA . HIS A 1 112 ? 4.439 14.949 -10.004 1.00 82.75 112 HIS A CA 1
ATOM 883 C C . HIS A 1 112 ? 3.987 13.778 -10.897 1.00 82.75 112 HIS A C 1
ATOM 885 O O . HIS A 1 112 ? 4.325 12.624 -10.657 1.00 82.75 112 HIS A O 1
ATOM 891 N N . THR A 1 113 ? 3.267 14.087 -11.981 1.00 80.25 113 THR A N 1
ATOM 892 C CA . THR A 1 113 ? 2.564 13.128 -12.861 1.00 80.25 113 THR A CA 1
ATOM 893 C C . THR A 1 113 ? 3.416 12.526 -13.990 1.00 80.25 113 THR A C 1
ATOM 895 O O . THR A 1 113 ? 2.877 12.070 -14.994 1.00 80.25 113 THR A O 1
ATOM 898 N N . TYR A 1 114 ? 4.747 12.577 -13.890 1.00 86.88 114 TYR A N 1
ATOM 899 C CA . TYR A 1 114 ? 5.632 12.013 -14.922 1.00 86.88 114 TYR A CA 1
ATOM 900 C C . TYR A 1 114 ? 6.087 10.630 -14.464 1.00 86.88 114 TYR A C 1
ATOM 902 O O . TYR A 1 114 ? 7.114 10.481 -13.800 1.00 86.88 114 TYR A O 1
ATOM 910 N N . GLY A 1 115 ? 5.254 9.643 -14.782 1.00 87.62 115 GLY A N 1
ATOM 911 C CA . GLY A 1 115 ? 5.308 8.295 -14.232 1.00 87.62 115 GLY A CA 1
ATOM 912 C C . GLY A 1 115 ? 4.380 8.127 -13.032 1.00 87.62 115 GLY A C 1
ATOM 913 O O . GLY A 1 115 ? 3.370 8.821 -12.926 1.00 87.62 115 GLY A O 1
ATOM 914 N N . ALA A 1 116 ? 4.747 7.218 -12.129 1.00 91.06 116 ALA A N 1
ATOM 915 C CA . ALA A 1 116 ? 3.953 6.782 -10.983 1.00 91.06 116 ALA A CA 1
ATOM 916 C C . ALA A 1 116 ? 2.609 6.153 -11.360 1.00 91.06 116 ALA A C 1
ATOM 918 O O . ALA A 1 116 ? 1.646 6.215 -10.592 1.00 91.06 116 ALA A O 1
ATOM 919 N N . ASP A 1 117 ? 2.571 5.510 -12.523 1.00 91.25 117 ASP A N 1
ATOM 920 C CA . ASP A 1 117 ? 1.460 4.661 -12.916 1.00 91.25 117 ASP A CA 1
ATOM 921 C C . ASP A 1 117 ? 1.588 3.335 -12.170 1.00 91.25 117 ASP A C 1
ATOM 923 O O . ASP A 1 117 ? 2.639 2.690 -12.200 1.00 91.25 117 ASP A O 1
ATOM 927 N N . TYR A 1 118 ? 0.525 2.907 -11.495 1.00 94.25 118 TYR A N 1
ATOM 928 C CA . TYR A 1 118 ? 0.514 1.621 -10.809 1.00 94.25 118 TYR A CA 1
ATOM 929 C C . TYR A 1 118 ? -0.840 0.934 -10.876 1.00 94.25 118 TYR A C 1
ATOM 931 O O . TYR A 1 118 ? -1.892 1.573 -10.911 1.00 94.25 118 TYR A O 1
ATOM 939 N N . ALA A 1 119 ? -0.797 -0.395 -10.834 1.00 96.44 119 ALA A N 1
ATOM 940 C CA . ALA A 1 119 ? -1.946 -1.205 -10.463 1.00 96.44 119 ALA A CA 1
ATOM 941 C C . ALA A 1 119 ? -1.842 -1.588 -8.983 1.00 96.44 119 ALA A C 1
ATOM 943 O O . ALA A 1 119 ? -0.745 -1.733 -8.438 1.00 96.44 119 ALA A O 1
ATOM 944 N N . ILE A 1 120 ? -2.990 -1.766 -8.339 1.00 96.25 120 ILE A N 1
ATOM 945 C CA . ILE A 1 120 ? -3.090 -2.276 -6.974 1.00 96.25 120 ILE A CA 1
ATOM 946 C C . ILE A 1 120 ? -4.027 -3.476 -6.961 1.00 96.25 120 ILE A C 1
ATOM 948 O O . ILE A 1 120 ? -5.065 -3.452 -7.621 1.00 96.25 120 ILE A O 1
ATOM 952 N N . ASP A 1 121 ? -3.662 -4.512 -6.216 1.00 97.12 121 ASP A N 1
ATOM 953 C CA . ASP A 1 121 ? -4.488 -5.703 -6.043 1.00 97.12 121 ASP A CA 1
ATOM 954 C C . ASP A 1 121 ? -4.345 -6.278 -4.627 1.00 97.12 121 ASP A C 1
ATOM 956 O O . ASP A 1 121 ? -3.411 -5.948 -3.888 1.00 97.12 121 ASP A O 1
ATOM 960 N N . ASP A 1 122 ? -5.304 -7.125 -4.252 1.00 96.50 122 ASP A N 1
ATOM 961 C CA . ASP A 1 122 ? -5.290 -7.947 -3.044 1.00 96.50 122 ASP A CA 1
ATOM 962 C C . ASP A 1 122 ? -4.981 -7.131 -1.771 1.00 96.50 122 ASP A C 1
ATOM 964 O O . ASP A 1 122 ? -4.123 -7.462 -0.949 1.00 96.50 122 ASP A O 1
ATOM 968 N N . VAL A 1 123 ? -5.711 -6.018 -1.624 1.00 95.06 123 VAL A N 1
ATOM 969 C CA . VAL A 1 123 ? -5.690 -5.175 -0.423 1.00 95.06 123 VAL A CA 1
ATOM 970 C C . VAL A 1 123 ? -6.370 -5.922 0.719 1.00 95.06 123 VAL A C 1
ATOM 972 O O . VAL A 1 123 ? -7.571 -6.196 0.676 1.00 95.06 123 VAL A O 1
ATOM 975 N N . ARG A 1 124 ? -5.612 -6.220 1.774 1.00 95.19 124 ARG A N 1
ATOM 976 C CA . ARG A 1 124 ? -6.094 -6.932 2.959 1.00 95.19 124 ARG A CA 1
ATOM 977 C C . ARG A 1 124 ? -5.837 -6.120 4.210 1.00 95.19 124 ARG A C 1
ATOM 979 O O . ARG A 1 124 ? -4.817 -5.448 4.339 1.00 95.19 124 ARG A O 1
ATOM 986 N N . VAL A 1 125 ? -6.768 -6.230 5.150 1.00 93.31 125 VAL A N 1
ATOM 987 C CA . VAL A 1 125 ? -6.640 -5.669 6.492 1.00 93.31 125 VAL A CA 1
ATOM 988 C C . VAL A 1 125 ? -6.897 -6.782 7.489 1.00 93.31 125 VAL A C 1
ATOM 990 O O . VAL A 1 125 ? -7.985 -7.355 7.528 1.00 93.31 125 VAL A O 1
ATOM 993 N N . TYR A 1 126 ? -5.894 -7.069 8.303 1.00 91.62 126 TYR A N 1
ATOM 994 C CA . TYR A 1 126 ? -5.971 -8.001 9.411 1.00 91.62 126 TYR A CA 1
ATOM 995 C C . TYR A 1 126 ? -6.091 -7.196 10.698 1.00 91.62 126 TYR A C 1
ATOM 997 O O . TYR A 1 126 ? -5.305 -6.283 10.943 1.00 91.62 126 TYR A O 1
ATOM 1005 N N . LYS A 1 127 ? -7.088 -7.530 11.516 1.00 87.75 127 LYS A N 1
ATOM 1006 C CA . LYS A 1 127 ?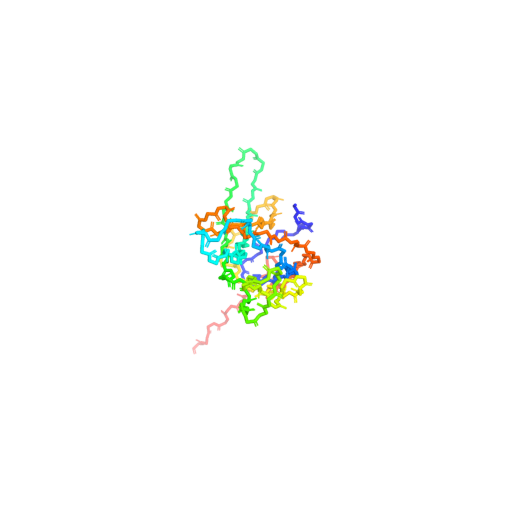 -7.305 -6.921 12.828 1.00 87.75 127 LYS A CA 1
ATOM 1007 C C . LYS A 1 127 ? -6.902 -7.923 13.900 1.00 87.75 127 LYS A C 1
ATOM 1009 O O . LYS A 1 127 ? -7.515 -8.983 13.991 1.00 87.75 127 LYS A O 1
ATOM 1014 N N . ASN A 1 128 ? -5.919 -7.564 14.717 1.00 85.38 128 ASN A N 1
ATOM 1015 C CA . ASN A 1 128 ? -5.469 -8.359 15.849 1.00 85.38 128 ASN A CA 1
ATOM 1016 C C . ASN A 1 128 ? -5.712 -7.586 17.162 1.00 85.38 128 ASN A C 1
ATOM 1018 O O . ASN A 1 128 ? -4.978 -6.645 17.473 1.00 85.38 128 ASN A O 1
ATOM 1022 N N . PRO A 1 129 ? -6.776 -7.906 17.919 1.00 73.31 129 PRO A N 1
ATOM 1023 C CA . PRO A 1 129 ? -7.027 -7.266 19.204 1.00 73.31 129 PRO A CA 1
ATOM 1024 C C . PRO A 1 129 ? -6.054 -7.798 20.266 1.00 73.31 129 PRO A C 1
ATOM 1026 O O . PRO A 1 129 ? -6.064 -8.990 20.562 1.00 73.31 129 PRO A O 1
ATOM 1029 N N . ILE A 1 130 ? -5.254 -6.921 20.884 1.00 67.19 130 ILE A N 1
ATOM 1030 C CA . ILE A 1 130 ? -4.446 -7.294 22.063 1.00 67.19 130 ILE A CA 1
ATOM 1031 C C . ILE A 1 130 ? -5.350 -7.460 23.302 1.00 67.19 130 ILE A C 1
ATOM 1033 O O . ILE A 1 130 ? -5.064 -8.270 24.179 1.00 67.19 130 ILE A O 1
ATOM 1037 N N . LEU A 1 131 ? -6.478 -6.740 23.347 1.00 63.44 131 LEU A N 1
ATOM 1038 C CA . LEU A 1 131 ? -7.544 -6.853 24.349 1.00 63.44 131 LEU A CA 1
ATOM 1039 C C . LEU A 1 131 ? -8.909 -6.792 23.653 1.00 63.44 131 LEU A C 1
ATOM 1041 O O . LEU A 1 131 ? -9.056 -6.095 22.642 1.00 63.44 131 LEU A O 1
ATOM 1045 N N . LYS A 1 132 ? -9.933 -7.473 24.186 1.00 62.75 132 LYS A N 1
ATOM 1046 C CA . LYS A 1 132 ? -11.307 -7.261 23.703 1.00 62.75 132 LYS A CA 1
ATOM 1047 C C . LYS A 1 132 ? -11.777 -5.856 24.084 1.00 62.75 132 LYS A C 1
ATOM 1049 O O . LYS A 1 132 ? -11.451 -5.356 25.162 1.00 62.75 132 LYS A O 1
ATOM 1054 N N . CYS A 1 133 ? -12.583 -5.219 23.230 1.00 62.28 133 CYS A N 1
ATOM 1055 C CA . CYS A 1 133 ? -13.189 -3.933 23.581 1.00 62.28 133 CYS A CA 1
ATOM 1056 C C . CYS A 1 133 ? -13.990 -4.058 24.878 1.00 62.28 133 CYS A C 1
ATOM 1058 O O . CYS A 1 133 ? -14.918 -4.860 24.957 1.00 62.28 133 CYS A O 1
ATOM 1060 N N . GLY A 1 134 ? -13.635 -3.255 25.883 1.00 58.50 134 GLY A N 1
ATOM 1061 C CA . GLY A 1 134 ? -14.302 -3.243 27.187 1.00 58.50 134 GLY A CA 1
ATOM 1062 C C . GLY A 1 134 ? -13.722 -4.204 28.230 1.00 58.50 134 GLY A C 1
ATOM 1063 O O . GLY A 1 134 ? -14.194 -4.201 29.367 1.00 58.50 134 GLY A O 1
ATOM 1064 N N . GLU A 1 135 ? -12.691 -4.984 27.901 1.00 61.69 135 GLU A N 1
ATOM 1065 C CA . GLU A 1 135 ? -12.007 -5.836 28.874 1.00 61.69 135 GLU A CA 1
ATOM 1066 C C . GLU A 1 135 ? -11.071 -4.986 29.748 1.00 61.69 135 GLU A C 1
ATOM 1068 O O . GLU A 1 135 ? -10.079 -4.422 29.282 1.00 61.69 135 GLU A O 1
ATOM 1073 N N . LYS A 1 136 ? -11.418 -4.831 31.031 1.00 57.38 136 LYS A N 1
ATOM 1074 C CA . LYS A 1 136 ? -10.581 -4.116 32.002 1.00 57.38 136 LYS A CA 1
ATOM 1075 C C . LYS A 1 136 ? -9.432 -5.020 32.434 1.00 57.38 136 LYS A C 1
ATOM 1077 O O . LYS A 1 136 ? -9.662 -6.037 33.082 1.00 57.38 136 LYS A O 1
ATOM 1082 N N . VAL A 1 137 ? -8.199 -4.611 32.154 1.00 59.41 137 VAL A N 1
ATOM 1083 C CA . VAL A 1 137 ? -7.018 -5.232 32.760 1.00 59.41 137 VAL A CA 1
ATOM 1084 C C . VAL A 1 137 ? -6.900 -4.717 34.194 1.00 59.41 137 VAL A C 1
ATOM 1086 O O . VAL A 1 137 ? -6.644 -3.536 34.422 1.00 59.41 137 VAL A O 1
ATOM 1089 N N . LEU A 1 138 ? -7.118 -5.593 35.175 1.00 59.19 138 LEU A N 1
ATOM 1090 C CA . LEU A 1 138 ? -6.781 -5.310 36.569 1.00 59.19 138 LEU A CA 1
ATOM 1091 C C . LEU A 1 138 ? -5.257 -5.341 36.701 1.00 59.19 138 LEU A C 1
ATOM 1093 O O . LEU A 1 138 ? -4.655 -6.409 36.777 1.00 59.19 138 LEU A O 1
ATOM 1097 N N . VAL A 1 139 ? -4.627 -4.167 36.719 1.00 61.94 139 VAL A N 1
ATOM 1098 C CA . VAL A 1 139 ? -3.215 -4.051 37.087 1.00 61.94 139 VAL A CA 1
ATOM 1099 C C . VAL A 1 139 ? -3.128 -4.252 38.599 1.00 61.94 139 VAL A C 1
ATOM 1101 O O . VAL A 1 139 ? -3.482 -3.364 39.373 1.00 61.94 139 VAL A O 1
ATOM 1104 N N . GLN A 1 140 ? -2.708 -5.440 39.036 1.00 55.00 140 GLN A N 1
ATOM 1105 C CA . GLN A 1 140 ? -2.316 -5.643 40.428 1.00 55.00 140 GLN A CA 1
ATOM 1106 C C . GLN A 1 140 ? -0.998 -4.907 40.659 1.00 55.00 140 GLN A C 1
ATOM 1108 O O . GLN A 1 140 ? 0.046 -5.299 40.139 1.00 55.00 140 GLN A O 1
ATOM 1113 N N . HIS A 1 141 ? -1.050 -3.825 41.431 1.00 51.78 141 HIS A N 1
ATOM 1114 C CA . HIS A 1 141 ? 0.158 -3.241 41.993 1.00 51.78 141 HIS A CA 1
ATOM 1115 C C . HIS A 1 141 ? 0.696 -4.193 43.072 1.00 51.78 141 HIS A C 1
ATOM 1117 O O . HIS A 1 141 ? -0.084 -4.603 43.937 1.00 51.78 141 HIS A O 1
ATOM 1123 N N . PRO A 1 142 ? 1.984 -4.578 43.033 1.00 60.75 142 PRO A N 1
ATOM 1124 C CA . PRO A 1 142 ? 2.589 -5.296 44.145 1.00 60.75 142 PRO A CA 1
ATOM 1125 C C . PRO A 1 142 ? 2.577 -4.397 45.392 1.00 60.75 142 PRO A C 1
ATOM 1127 O O . PRO A 1 142 ? 2.856 -3.200 45.292 1.00 60.75 142 PRO A O 1
ATOM 1130 N N . LEU A 1 143 ? 2.179 -4.993 46.521 1.00 57.22 143 LEU A N 1
ATOM 1131 C CA . LEU A 1 143 ? 2.183 -4.392 47.860 1.00 57.22 143 LEU A CA 1
ATOM 1132 C C . LEU A 1 143 ? 3.608 -4.132 48.358 1.00 57.22 143 LEU A C 1
ATOM 1134 O O . LEU A 1 143 ? 4.490 -4.972 48.060 1.00 57.22 143 LEU A O 1
#